Protein AF-A0A6V7I519-F1 (afdb_monomer)

Organism: NCBI:txid1563983

Nearest PDB structures (foldseek):
  7r7e-assembly2_B  TM=8.269E-01  e=6.098E-03  Picosynechococcus sp. PCC 7002
  7r7g-assembly1_A  TM=7.956E-01  e=5.687E-03  Picosynechococcus sp. PCC 7002
  7r7f-assembly2_B  TM=7.857E-01  e=5.687E-03  Picosynechococcus sp. PCC 7002
  3kxw-assembly1_A  TM=8.031E-01  e=4.611E-02  Legionella pneumophila subsp. pneumophila str. Philadelphia 1
  8hd4-assembly1_A  TM=7.883E-01  e=8.058E-02  Mycobacterium tuberculosis H37Rv

pLDDT: mean 76.57, std 15.51, range [37.88, 93.44]

Mean predicted aligned error: 10.06 Å

InterPro domains:
  IPR045851 AMP-binding enzyme domain superfamily [G3DSA:3.30.300.30] (1-59)
  IPR056881 Meiotically up-regulated gene 62 protein-like, alpha-beta domain [PF24919] (4-70)

Secondary structure (DSSP, 8-state):
--HHHHHHHHHHHHHH-----EEEE--TT-SPBPTTSSB-HHHHHHHHHTT-S--SEEEE-HHHHTTTS--------

Foldseek 3Di:
DCVVVVVVQVVCCVPPVDGDQKDFAADPPLFDADPVGHGPVVVNVVCVVVVVRDGPDMDGDVVVVVVPDDPDDDDDD

Solvent-accessible surface area (backbone atoms only — not comparable to full-atom values): 4962 Å² total; per-residue (Å²): 137,64,67,66,55,56,51,52,53,52,48,42,33,74,76,67,72,47,79,62,67,67,48,76,39,58,57,88,86,66,66,49,59,39,99,85,72,44,75,31,61,72,60,43,52,48,30,47,76,71,63,72,49,69,57,74,44,76,46,73,41,58,93,58,46,68,83,72,55,76,75,79,80,80,80,84,127

Radius of gyration: 16.64 Å; Cα contacts (8 Å, |Δi|>4): 62; chains: 1; bounding box: 30×47×38 Å

Sequence (77 aa):
SFQWMSRVLQAVDSIHAVGIYCLALVPPNYLPKTPLGGIHLSETKRRFLEGTLHPANVLLCPHTCVTNLPKPREVHS

Structure (mmCIF, N/CA/C/O backbone):
data_AF-A0A6V7I519-F1
#
_entry.id   AF-A0A6V7I519-F1
#
loop_
_atom_site.group_PDB
_atom_site.id
_atom_site.type_symbol
_atom_site.label_atom_id
_atom_site.label_alt_id
_atom_site.label_comp_id
_atom_site.label_asym_id
_atom_site.label_entity_id
_atom_site.label_seq_id
_atom_site.pdbx_PDB_ins_code
_atom_site.Cartn_x
_atom_site.Cartn_y
_atom_site.Cartn_z
_atom_site.occupancy
_atom_site.B_iso_or_equiv
_atom_site.auth_seq_id
_atom_site.auth_comp_id
_atom_site.auth_asym_id
_atom_site.auth_atom_id
_atom_site.pdbx_PDB_model_num
ATOM 1 N N . SER A 1 1 ? -3.689 8.590 -18.196 1.00 51.72 1 SER A N 1
ATOM 2 C CA . SER A 1 1 ? -2.222 8.442 -18.284 1.00 51.72 1 SER A CA 1
ATOM 3 C C . SER A 1 1 ? -1.713 7.865 -16.969 1.00 51.72 1 SER A C 1
ATOM 5 O O . SER A 1 1 ? -1.835 8.528 -15.949 1.00 51.72 1 SER A O 1
ATOM 7 N N . PHE A 1 2 ? -1.222 6.621 -16.971 1.00 64.06 2 PHE A N 1
ATOM 8 C CA . PHE A 1 2 ? -0.724 5.897 -15.783 1.00 64.06 2 PHE A CA 1
ATOM 9 C C . PHE A 1 2 ? 0.803 5.720 -15.812 1.00 64.06 2 PHE A C 1
ATOM 11 O O . PHE 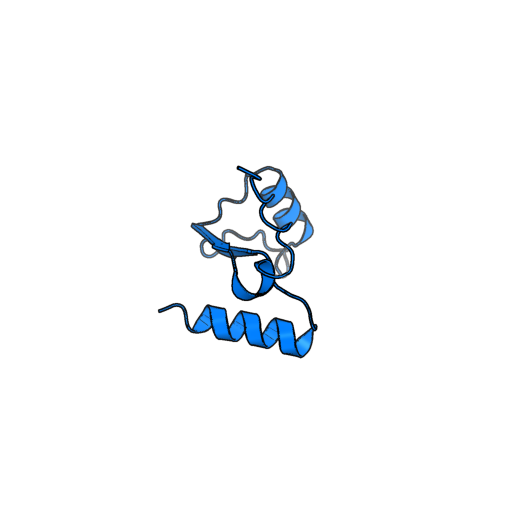A 1 2 ? 1.348 4.832 -15.170 1.00 64.06 2 PHE A O 1
ATOM 18 N N . GLN A 1 3 ? 1.512 6.575 -16.554 1.00 74.19 3 GLN A N 1
ATOM 19 C CA . GLN A 1 3 ? 2.970 6.498 -16.722 1.00 74.19 3 GLN A CA 1
ATOM 20 C C . GLN A 1 3 ? 3.730 6.560 -15.384 1.00 74.19 3 GLN A C 1
ATOM 22 O O . GLN A 1 3 ? 4.797 5.968 -15.249 1.00 74.19 3 GLN A O 1
ATOM 27 N N . TRP A 1 4 ? 3.168 7.230 -14.371 1.00 82.00 4 TRP A N 1
ATOM 28 C CA . TRP A 1 4 ? 3.726 7.249 -13.016 1.00 82.00 4 TRP A CA 1
ATOM 29 C C . TRP A 1 4 ? 3.750 5.850 -12.381 1.00 82.00 4 TRP A C 1
ATOM 31 O O . TRP A 1 4 ? 4.718 5.509 -11.712 1.00 82.00 4 TRP A O 1
ATOM 41 N N . MET A 1 5 ? 2.727 5.025 -12.633 1.00 78.56 5 MET A N 1
ATOM 42 C CA . MET A 1 5 ? 2.603 3.683 -12.065 1.00 78.56 5 MET A CA 1
ATOM 43 C C . MET A 1 5 ? 3.705 2.774 -12.604 1.00 78.56 5 MET A C 1
ATOM 45 O O . MET A 1 5 ? 4.381 2.115 -11.823 1.00 78.56 5 MET A O 1
ATOM 49 N N . SER A 1 6 ? 3.956 2.805 -13.918 1.00 80.50 6 SER A N 1
ATOM 50 C CA . SER A 1 6 ? 5.050 2.039 -14.528 1.00 80.50 6 SER A CA 1
ATOM 51 C C . SER A 1 6 ? 6.411 2.424 -13.949 1.00 80.50 6 SER A C 1
ATOM 53 O O . SER A 1 6 ? 7.220 1.547 -13.668 1.00 80.50 6 SER A O 1
ATOM 55 N N . ARG A 1 7 ? 6.647 3.720 -13.701 1.00 83.50 7 ARG A N 1
ATOM 56 C CA . ARG A 1 7 ? 7.892 4.197 -13.075 1.00 83.50 7 ARG A CA 1
ATOM 57 C C . ARG A 1 7 ? 8.036 3.718 -11.631 1.00 83.50 7 ARG A C 1
ATOM 59 O O . ARG A 1 7 ? 9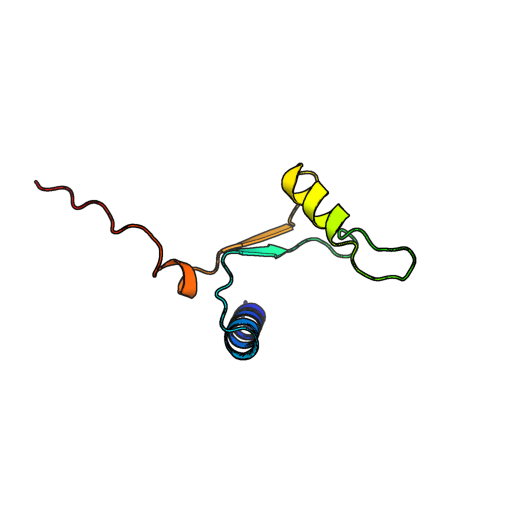.123 3.309 -11.246 1.00 83.50 7 ARG A O 1
ATOM 66 N N . VAL A 1 8 ? 6.956 3.747 -10.847 1.00 84.31 8 VAL A N 1
ATOM 67 C CA . VAL A 1 8 ? 6.959 3.249 -9.459 1.00 84.31 8 VAL A CA 1
ATOM 68 C C . VAL A 1 8 ? 7.225 1.745 -9.422 1.00 84.31 8 VAL A C 1
ATOM 70 O O . VAL A 1 8 ? 8.068 1.304 -8.649 1.00 84.31 8 VAL A O 1
ATOM 73 N N . LEU A 1 9 ? 6.560 0.969 -10.282 1.00 82.12 9 LEU A N 1
ATOM 74 C CA . LEU A 1 9 ? 6.758 -0.480 -10.364 1.00 82.12 9 LEU A CA 1
ATOM 75 C C . LEU A 1 9 ? 8.197 -0.834 -10.743 1.00 82.12 9 LEU A C 1
ATOM 77 O O . LEU A 1 9 ? 8.823 -1.632 -10.055 1.00 82.12 9 LEU A O 1
ATOM 81 N N . GLN A 1 10 ? 8.737 -0.195 -11.784 1.00 82.38 10 GLN A N 1
ATOM 82 C CA . GLN A 1 10 ? 10.120 -0.406 -12.216 1.00 82.38 10 GLN A CA 1
ATOM 83 C C . GLN A 1 10 ? 11.134 -0.008 -11.136 1.00 82.38 10 GLN A C 1
ATOM 85 O O . GLN A 1 10 ? 12.120 -0.709 -10.939 1.00 82.38 10 GLN A O 1
ATOM 90 N N . ALA A 1 11 ? 10.899 1.092 -10.413 1.00 86.44 11 ALA A N 1
ATOM 91 C CA . ALA A 1 11 ? 11.792 1.525 -9.339 1.00 86.44 11 ALA A CA 1
ATOM 92 C C . ALA A 1 11 ? 11.806 0.537 -8.164 1.00 86.44 11 ALA A C 1
ATOM 94 O O . ALA A 1 11 ? 12.872 0.218 -7.645 1.00 86.44 11 ALA A O 1
ATOM 95 N N . VAL A 1 12 ? 10.640 0.031 -7.750 1.00 85.31 12 VAL A N 1
ATOM 96 C CA . VAL A 1 12 ? 10.550 -0.940 -6.648 1.00 85.31 12 VAL A CA 1
ATOM 97 C C . VAL A 1 12 ? 11.184 -2.272 -7.035 1.00 85.31 12 VAL A C 1
ATOM 99 O O . VAL A 1 12 ? 11.955 -2.819 -6.247 1.00 85.31 12 VAL A O 1
ATOM 102 N N . ASP A 1 13 ? 10.924 -2.750 -8.252 1.00 83.81 13 ASP A N 1
ATOM 103 C CA . ASP A 1 13 ? 11.567 -3.947 -8.792 1.00 83.81 13 ASP A CA 1
ATOM 104 C C . ASP A 1 13 ? 13.096 -3.778 -8.840 1.00 83.81 13 ASP A C 1
ATOM 106 O O . ASP A 1 13 ? 13.833 -4.609 -8.322 1.00 83.81 13 ASP A 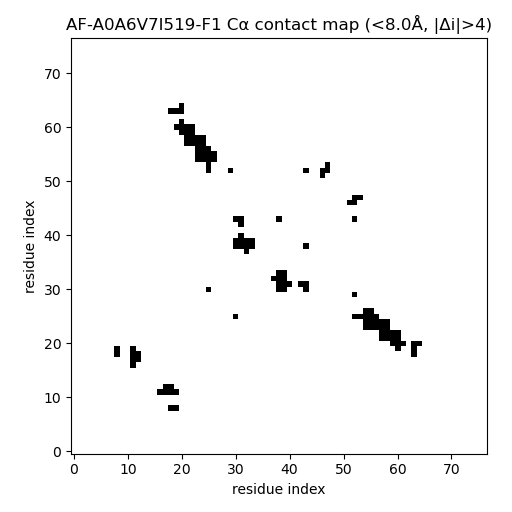O 1
ATOM 110 N N . SER A 1 14 ? 13.594 -2.639 -9.329 1.00 86.44 14 SER A N 1
ATOM 111 C CA . SER A 1 14 ? 15.036 -2.396 -9.438 1.00 86.44 14 SER A CA 1
ATOM 112 C C . SER A 1 14 ? 15.757 -2.205 -8.095 1.00 86.44 14 SER A C 1
ATOM 114 O O . SER A 1 14 ? 16.939 -2.534 -8.013 1.00 86.44 14 SER A O 1
ATOM 116 N N . ILE A 1 15 ? 15.113 -1.627 -7.073 1.00 89.06 15 ILE A N 1
ATOM 117 C CA . ILE A 1 15 ? 15.756 -1.319 -5.777 1.00 89.06 15 ILE A CA 1
ATOM 118 C C . ILE A 1 15 ? 15.634 -2.494 -4.806 1.00 89.06 15 ILE A C 1
ATOM 120 O O . ILE A 1 15 ? 16.569 -2.793 -4.064 1.00 89.06 15 ILE A O 1
ATOM 124 N N . HIS A 1 16 ? 14.468 -3.134 -4.781 1.00 84.69 16 HIS A N 1
ATOM 125 C CA . HIS A 1 16 ? 14.121 -4.126 -3.769 1.00 84.69 16 HIS A CA 1
ATOM 126 C C . HIS A 1 16 ? 13.968 -5.542 -4.338 1.00 84.69 16 HIS A C 1
ATOM 128 O O . HIS A 1 16 ? 13.881 -6.475 -3.545 1.00 84.69 16 HIS A O 1
ATOM 134 N N . ALA A 1 17 ? 13.943 -5.717 -5.669 1.00 80.12 17 ALA A N 1
ATOM 135 C CA . ALA A 1 17 ? 13.689 -6.996 -6.345 1.00 80.12 17 ALA A CA 1
ATOM 136 C C . ALA A 1 17 ? 12.388 -7.678 -5.879 1.00 80.12 17 ALA A C 1
ATOM 138 O O . ALA A 1 17 ? 12.307 -8.903 -5.775 1.00 80.12 17 ALA A O 1
ATOM 139 N N . VAL A 1 18 ? 11.364 -6.874 -5.564 1.00 80.56 18 VAL A N 1
ATOM 140 C CA . VAL A 1 18 ? 10.044 -7.349 -5.129 1.00 80.56 18 VAL A CA 1
ATOM 141 C C . VAL A 1 18 ? 8.948 -6.888 -6.082 1.00 80.56 18 VAL A C 1
ATOM 143 O O . VAL A 1 18 ? 8.909 -5.736 -6.513 1.00 80.56 18 VAL A O 1
ATOM 146 N N . GLY A 1 19 ? 8.003 -7.788 -6.353 1.00 77.81 19 GLY A N 1
ATOM 147 C CA . GLY A 1 19 ? 6.799 -7.473 -7.112 1.00 77.81 19 GLY A CA 1
ATOM 148 C C . GLY A 1 19 ? 5.751 -6.774 -6.247 1.00 77.81 19 GLY A C 1
ATOM 149 O O . GLY A 1 19 ? 5.445 -7.214 -5.138 1.00 77.81 19 GLY A O 1
ATOM 150 N N . ILE A 1 20 ? 5.150 -5.705 -6.769 1.00 80.25 20 ILE A N 1
ATOM 151 C CA . ILE A 1 20 ? 3.999 -5.061 -6.129 1.00 80.25 20 ILE A CA 1
ATOM 152 C C . ILE A 1 20 ? 2.723 -5.793 -6.548 1.00 80.25 20 ILE A C 1
ATOM 154 O O . ILE A 1 20 ? 2.423 -5.911 -7.735 1.00 80.25 20 ILE A O 1
ATOM 158 N N . TYR A 1 21 ? 1.954 -6.256 -5.563 1.00 80.12 21 TYR A N 1
ATOM 159 C CA . TYR A 1 21 ? 0.663 -6.909 -5.790 1.00 80.12 21 TYR A CA 1
ATOM 160 C C . TYR A 1 21 ? -0.459 -5.889 -6.038 1.00 80.12 21 TYR A C 1
ATOM 162 O O . TYR A 1 21 ? -1.210 -5.975 -7.011 1.00 80.12 21 TYR A O 1
ATOM 170 N N . CYS A 1 22 ? -0.553 -4.882 -5.169 1.00 82.50 22 CYS A N 1
ATOM 171 C CA . CYS A 1 22 ? -1.577 -3.850 -5.242 1.00 82.50 22 CYS A CA 1
ATOM 172 C C . CYS A 1 22 ? -1.047 -2.497 -4.759 1.00 82.50 22 CYS A C 1
ATOM 174 O O . CYS A 1 22 ? -0.264 -2.427 -3.810 1.00 82.50 22 CYS A O 1
ATOM 176 N N . LEU A 1 23 ? -1.535 -1.421 -5.370 1.00 83.81 23 LEU A N 1
ATOM 177 C CA . LEU A 1 23 ? -1.322 -0.046 -4.928 1.00 83.81 23 LEU A CA 1
ATOM 178 C C . LEU A 1 23 ? -2.667 0.552 -4.510 1.00 83.81 23 LEU A C 1
ATOM 180 O O . LEU A 1 23 ? -3.551 0.743 -5.344 1.00 83.81 23 LEU A O 1
ATOM 184 N N . ALA A 1 24 ? -2.824 0.852 -3.222 1.00 86.06 24 ALA A N 1
ATOM 185 C CA . ALA A 1 24 ? -3.987 1.561 -2.702 1.00 86.06 24 ALA A CA 1
ATOM 186 C C . ALA A 1 24 ? -3.707 3.070 -2.681 1.00 86.06 24 ALA A C 1
ATOM 188 O O . ALA A 1 24 ? -2.818 3.544 -1.974 1.00 86.06 24 ALA A O 1
ATOM 189 N N . LEU A 1 25 ? -4.472 3.824 -3.462 1.00 85.38 25 LEU A N 1
ATOM 190 C CA . LEU A 1 25 ? -4.445 5.280 -3.488 1.00 85.38 25 LEU A CA 1
ATOM 191 C C . LEU A 1 25 ? -5.470 5.807 -2.497 1.00 85.38 25 LEU A C 1
ATOM 193 O O . LEU A 1 25 ? -6.628 5.406 -2.535 1.00 85.38 25 LEU A O 1
ATOM 197 N N . VAL A 1 26 ? -5.061 6.735 -1.642 1.00 87.50 26 VAL A N 1
ATOM 198 C CA . VAL A 1 26 ? -5.945 7.430 -0.703 1.00 87.50 26 VAL A CA 1
ATOM 199 C C . VAL A 1 26 ? -5.963 8.928 -1.012 1.00 87.50 26 VAL A C 1
ATOM 201 O O . VAL A 1 26 ? -5.001 9.437 -1.597 1.00 87.50 26 VAL A O 1
ATOM 204 N N . PRO A 1 27 ? -7.027 9.654 -0.632 1.00 85.12 27 PRO A N 1
ATOM 205 C CA . PRO A 1 27 ? -7.060 11.103 -0.770 1.00 85.12 27 PRO A CA 1
ATOM 206 C C . PRO A 1 27 ? -5.911 11.801 -0.012 1.00 85.12 27 PRO A C 1
ATOM 208 O O . PRO A 1 27 ? -5.349 11.247 0.942 1.00 85.12 27 PRO A O 1
ATOM 211 N N . PRO A 1 28 ? -5.571 13.048 -0.380 1.00 84.38 28 PRO A N 1
ATOM 212 C CA . PRO A 1 28 ? -4.646 13.861 0.400 1.00 84.38 28 PRO A CA 1
ATOM 213 C C . PRO A 1 28 ? -5.090 13.955 1.866 1.00 84.38 28 PRO A C 1
ATOM 215 O O . PRO A 1 28 ? -6.273 14.114 2.154 1.00 84.38 28 PRO A O 1
ATOM 218 N N . ASN A 1 29 ? -4.136 13.876 2.797 1.00 83.94 29 ASN A N 1
ATOM 219 C CA . ASN A 1 29 ? -4.365 13.938 4.250 1.00 83.94 29 ASN A CA 1
ATOM 220 C C . ASN A 1 29 ? -5.202 12.799 4.862 1.00 83.94 29 ASN A C 1
ATOM 222 O O . ASN A 1 29 ? -5.529 12.873 6.042 1.00 83.94 29 ASN A O 1
ATOM 226 N N . TYR A 1 30 ? -5.490 11.730 4.116 1.00 84.69 30 TYR A N 1
ATOM 227 C CA . TYR A 1 30 ? -6.206 10.570 4.659 1.00 84.69 30 TYR A CA 1
ATOM 228 C C . TYR A 1 30 ? -5.303 9.592 5.425 1.00 84.69 30 TYR A C 1
ATOM 230 O O . TYR A 1 30 ? -5.783 8.802 6.237 1.00 84.69 30 TYR A O 1
ATOM 238 N N . LEU A 1 31 ? -3.988 9.637 5.180 1.00 88.25 31 LEU A N 1
ATOM 239 C CA . LEU A 1 31 ? -3.033 8.832 5.935 1.00 88.25 31 LEU A CA 1
ATOM 240 C C . LEU A 1 31 ? -2.829 9.430 7.331 1.00 88.25 31 LEU A C 1
ATOM 242 O O . LEU A 1 31 ? -2.527 10.624 7.435 1.00 88.25 31 LEU A O 1
ATOM 246 N N . PRO A 1 32 ? -2.944 8.620 8.397 1.00 87.88 32 PRO A N 1
ATOM 247 C CA . PRO A 1 32 ? -2.654 9.066 9.750 1.00 87.88 32 PRO A CA 1
ATOM 248 C C . PRO A 1 32 ? -1.193 9.516 9.831 1.00 87.88 32 PRO A C 1
ATOM 250 O O . PRO A 1 32 ? -0.283 8.802 9.402 1.00 87.88 32 PRO A O 1
ATOM 253 N N . LYS A 1 33 ? -0.971 10.718 10.364 1.00 91.88 33 LYS A N 1
ATOM 254 C CA . LYS A 1 33 ? 0.364 11.295 10.542 1.00 91.88 33 LYS A CA 1
ATOM 255 C C . LYS A 1 33 ? 0.793 11.177 11.999 1.00 91.88 33 LYS A C 1
ATOM 257 O O . LYS A 1 33 ? -0.034 11.262 12.904 1.00 91.88 33 LYS A O 1
ATOM 262 N N . THR A 1 34 ? 2.082 10.981 12.229 1.00 90.69 34 THR A N 1
ATOM 263 C CA . THR A 1 34 ? 2.682 11.112 13.555 1.00 90.69 34 THR A CA 1
ATOM 264 C C . THR A 1 34 ? 2.768 12.596 13.934 1.00 90.69 34 THR A C 1
ATOM 266 O O . THR A 1 34 ? 2.751 13.454 13.047 1.00 90.69 34 THR A O 1
ATOM 269 N N . PRO A 1 35 ? 2.919 12.935 15.228 1.00 88.12 35 PRO A N 1
ATOM 270 C CA . PRO A 1 35 ? 3.113 14.325 15.659 1.00 88.12 35 PRO A CA 1
ATOM 271 C C . PRO A 1 35 ? 4.337 15.005 15.021 1.00 88.12 35 PRO A C 1
ATOM 273 O O . PRO A 1 35 ? 4.398 16.224 14.947 1.00 88.12 35 PRO A O 1
ATOM 276 N N . LEU A 1 36 ? 5.291 14.212 14.520 1.00 90.50 36 LEU A N 1
ATOM 277 C CA . LEU A 1 36 ? 6.501 14.666 13.831 1.00 90.50 36 LEU A CA 1
ATOM 278 C C . LEU A 1 36 ? 6.304 14.801 12.304 1.00 90.50 36 LEU A C 1
ATOM 280 O O . LEU A 1 36 ? 7.261 15.045 11.577 1.00 90.50 36 LEU A O 1
ATOM 284 N N . GLY A 1 37 ? 5.081 14.614 11.795 1.00 86.44 37 GLY A N 1
ATOM 285 C CA . GLY A 1 37 ? 4.732 14.789 10.380 1.00 86.44 37 GLY A CA 1
ATOM 286 C C . GLY A 1 37 ? 4.971 13.573 9.476 1.00 86.44 37 GLY A C 1
ATOM 287 O O . GLY A 1 37 ? 4.600 13.613 8.303 1.00 86.44 37 GLY A O 1
ATOM 288 N N . GLY A 1 38 ? 5.538 12.481 9.999 1.00 91.00 38 GLY A N 1
ATOM 289 C CA . GLY A 1 38 ? 5.698 11.217 9.270 1.00 91.00 38 GLY A CA 1
ATOM 290 C C . GLY A 1 38 ? 4.383 10.443 9.136 1.00 91.00 38 GLY A C 1
ATOM 291 O O . GLY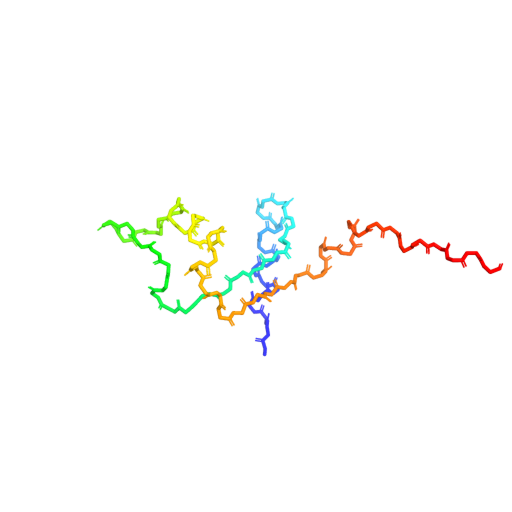 A 1 38 ? 3.413 10.731 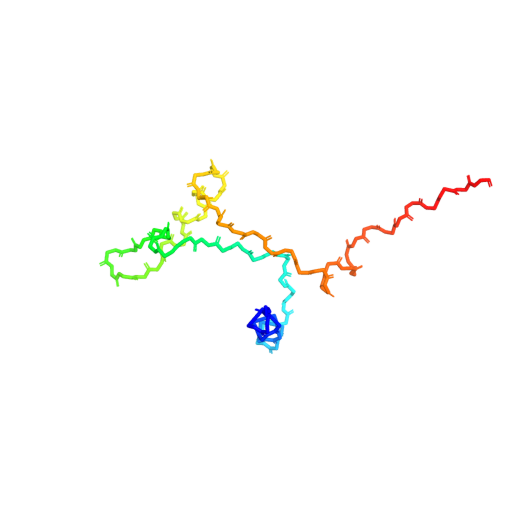9.828 1.00 91.00 38 GLY A O 1
ATOM 292 N N . ILE A 1 39 ? 4.326 9.430 8.269 1.00 91.44 39 ILE A N 1
ATOM 293 C CA . ILE A 1 39 ? 3.148 8.551 8.167 1.00 91.44 39 ILE A CA 1
ATOM 294 C C . ILE A 1 39 ? 3.178 7.532 9.309 1.00 91.44 39 ILE A C 1
ATOM 296 O O . ILE A 1 39 ? 4.167 6.825 9.504 1.00 91.44 39 ILE A O 1
ATOM 300 N N . HIS A 1 40 ? 2.076 7.415 10.046 1.00 93.44 40 HIS A N 1
ATOM 301 C CA . HIS A 1 40 ? 1.943 6.454 11.133 1.00 93.44 40 HIS A CA 1
ATOM 302 C C . HIS A 1 40 ? 1.606 5.057 10.588 1.00 93.44 40 HIS A C 1
ATOM 304 O O . HIS A 1 40 ? 0.449 4.643 10.567 1.00 93.44 40 HIS A O 1
ATOM 310 N N . LEU A 1 41 ? 2.629 4.295 10.189 1.00 90.06 41 LEU A N 1
ATOM 311 C CA . LEU A 1 41 ? 2.477 2.984 9.534 1.00 90.06 41 LEU A CA 1
ATOM 312 C C . LEU A 1 41 ? 1.570 2.001 10.294 1.00 90.06 41 LEU A C 1
ATOM 314 O O . LEU A 1 41 ? 0.697 1.389 9.680 1.00 90.06 41 LEU A O 1
ATOM 318 N N . SER A 1 42 ? 1.730 1.872 11.616 1.00 90.75 42 SER A N 1
ATOM 319 C CA . SER A 1 42 ? 0.924 0.939 12.422 1.00 90.75 42 SER A CA 1
ATOM 320 C C . SER A 1 42 ? -0.568 1.276 12.397 1.00 90.75 42 SER A C 1
ATOM 322 O O . SER A 1 42 ? -1.403 0.390 12.249 1.00 90.75 42 SER A O 1
ATOM 324 N N . GLU 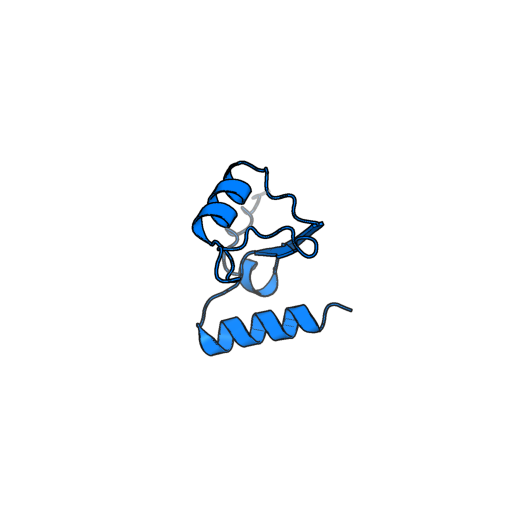A 1 43 ? -0.897 2.565 12.479 1.00 90.25 43 GLU A N 1
ATOM 325 C CA . GLU A 1 43 ? -2.267 3.068 12.448 1.00 90.25 43 GLU A CA 1
ATOM 326 C C . GLU A 1 43 ? -2.853 2.964 11.037 1.00 90.25 43 GLU A C 1
ATOM 328 O O . GLU A 1 43 ? -3.990 2.528 10.877 1.00 90.25 43 GLU A O 1
ATOM 333 N N . THR A 1 44 ? -2.068 3.268 9.996 1.00 91.38 44 THR A N 1
ATOM 334 C CA . THR A 1 44 ? -2.477 3.051 8.600 1.00 91.38 44 THR A CA 1
ATOM 335 C C . THR A 1 44 ? -2.821 1.583 8.355 1.00 91.38 44 THR A C 1
ATOM 337 O O . THR A 1 44 ? -3.871 1.286 7.788 1.00 91.38 44 THR A O 1
ATOM 340 N N . LYS A 1 45 ? -1.965 0.657 8.810 1.00 89.12 45 LYS A N 1
ATOM 341 C CA . LYS A 1 45 ? -2.194 -0.787 8.676 1.00 89.12 45 LYS A CA 1
ATOM 342 C C . LYS A 1 45 ? -3.456 -1.216 9.419 1.00 89.12 45 LYS A C 1
ATOM 344 O O . LYS A 1 45 ? -4.259 -1.952 8.854 1.00 89.12 45 LYS A O 1
ATOM 349 N N . ARG A 1 46 ? -3.644 -0.742 10.653 1.00 91.62 46 ARG A N 1
ATOM 350 C CA . ARG A 1 46 ? -4.838 -1.028 11.457 1.00 91.62 46 ARG A CA 1
ATOM 351 C C . ARG A 1 46 ? -6.109 -0.570 10.738 1.00 91.62 46 ARG A C 1
ATOM 353 O O . ARG A 1 46 ? -6.988 -1.388 10.503 1.00 91.62 46 ARG A O 1
ATOM 360 N N . ARG A 1 47 ? -6.160 0.688 10.288 1.00 89.25 47 ARG A N 1
ATOM 361 C CA . ARG A 1 47 ? -7.315 1.236 9.554 1.00 89.25 47 ARG A CA 1
ATOM 362 C C . ARG A 1 47 ? -7.593 0.507 8.245 1.00 89.25 47 ARG A C 1
ATOM 364 O O . ARG A 1 47 ? -8.748 0.321 7.881 1.00 89.25 47 ARG A O 1
ATOM 371 N N . PHE A 1 48 ? -6.548 0.091 7.532 1.00 86.62 48 PHE A N 1
ATOM 372 C CA . PHE A 1 48 ? -6.702 -0.704 6.317 1.00 86.62 48 PHE A CA 1
ATOM 373 C C . PHE A 1 48 ? -7.340 -2.068 6.605 1.00 86.62 48 PHE A C 1
ATOM 375 O O . PHE A 1 48 ? -8.287 -2.446 5.923 1.00 86.62 48 PHE A O 1
ATOM 382 N N . LEU A 1 49 ? -6.871 -2.778 7.636 1.00 87.44 49 LEU A N 1
ATOM 383 C CA . LEU A 1 49 ? -7.425 -4.078 8.035 1.00 87.44 49 LEU A CA 1
ATOM 384 C C . LEU A 1 49 ? -8.845 -3.968 8.608 1.00 87.44 49 LEU A C 1
ATOM 386 O O . LEU A 1 49 ? -9.662 -4.854 8.387 1.00 87.44 49 LEU A O 1
ATOM 390 N N . GLU A 1 50 ? -9.147 -2.875 9.308 1.00 91.00 50 GLU A N 1
ATOM 391 C CA . GLU A 1 50 ? -10.487 -2.569 9.825 1.00 91.00 50 GLU A CA 1
ATOM 392 C C . GLU A 1 50 ? -11.448 -2.044 8.744 1.00 91.00 50 GLU A C 1
ATOM 394 O O . GLU A 1 50 ? -12.625 -1.830 9.024 1.00 91.00 50 GLU A O 1
ATOM 399 N N . GLY A 1 51 ? -10.967 -1.794 7.520 1.00 83.00 51 GLY A N 1
ATOM 400 C CA . GLY A 1 51 ? -11.772 -1.226 6.434 1.00 83.00 51 GLY A CA 1
ATOM 401 C C . GLY A 1 51 ? -12.155 0.248 6.629 1.00 83.00 51 GLY A C 1
ATOM 402 O O . GLY A 1 51 ? -12.988 0.767 5.890 1.00 83.00 51 GLY A O 1
ATOM 403 N N . THR A 1 52 ? -11.551 0.937 7.600 1.00 85.50 52 THR A N 1
ATOM 404 C CA . THR A 1 52 ? -11.774 2.368 7.881 1.00 85.50 52 THR A CA 1
ATOM 405 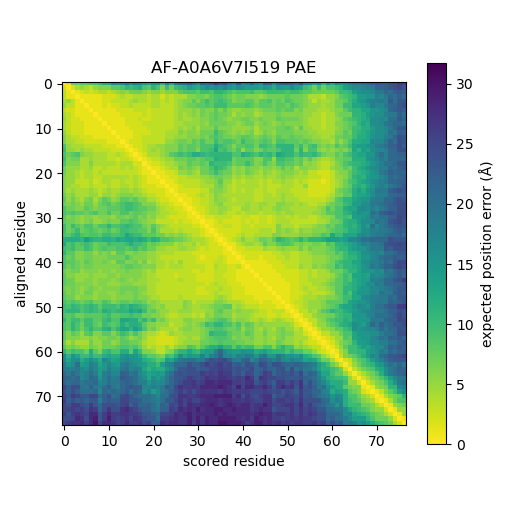C C . THR A 1 52 ? -10.826 3.281 7.098 1.00 85.50 52 THR A C 1
ATOM 407 O O . THR A 1 52 ? -11.009 4.499 7.055 1.00 85.50 52 THR A O 1
ATOM 410 N N . LEU A 1 53 ? -9.810 2.711 6.441 1.00 83.44 53 LEU A N 1
ATOM 411 C CA . LEU A 1 53 ? -9.021 3.403 5.428 1.00 83.44 53 LEU A CA 1
ATOM 412 C C . LEU A 1 53 ? -9.746 3.261 4.089 1.00 83.44 53 LEU A C 1
ATOM 414 O O . LEU A 1 53 ? -9.662 2.210 3.471 1.00 83.44 53 LEU A O 1
ATOM 418 N N . HIS A 1 54 ? -10.456 4.297 3.648 1.00 78.69 54 HIS A N 1
ATOM 419 C CA . HIS A 1 54 ? -11.165 4.296 2.367 1.00 78.69 54 HIS A CA 1
ATOM 420 C C . HIS A 1 54 ? -10.194 4.608 1.210 1.00 78.69 54 HIS A C 1
ATOM 422 O O . HIS A 1 54 ? -9.844 5.780 1.021 1.00 78.69 54 HIS A O 1
ATOM 428 N N . PRO A 1 55 ? -9.716 3.612 0.431 1.00 78.31 55 PRO A N 1
ATOM 429 C CA . PRO A 1 55 ? -8.924 3.896 -0.755 1.00 78.31 55 PRO A CA 1
ATOM 430 C C . PRO A 1 55 ? -9.812 4.559 -1.810 1.00 78.31 55 PRO A C 1
ATOM 432 O O . PRO A 1 55 ? -10.900 4.083 -2.118 1.00 78.31 55 PRO A O 1
ATOM 435 N N . ALA A 1 56 ? -9.324 5.649 -2.393 1.00 79.25 56 ALA A N 1
ATOM 436 C CA . ALA A 1 56 ? -9.941 6.275 -3.552 1.00 79.25 56 ALA A CA 1
ATOM 437 C C . ALA A 1 56 ? -9.864 5.362 -4.782 1.00 79.25 56 ALA A C 1
ATOM 439 O O . ALA A 1 56 ? -10.798 5.327 -5.570 1.00 79.25 56 ALA A O 1
ATOM 440 N N . ASN A 1 57 ? -8.757 4.631 -4.948 1.00 75.38 57 ASN A N 1
ATOM 441 C CA . ASN A 1 57 ? -8.563 3.677 -6.039 1.00 75.38 57 ASN A CA 1
ATOM 442 C C . ASN A 1 57 ? -7.606 2.566 -5.601 1.00 75.38 57 ASN A C 1
ATOM 444 O O . ASN A 1 57 ? -6.587 2.846 -4.972 1.00 75.38 57 ASN A O 1
ATOM 448 N N . VAL A 1 58 ? -7.886 1.320 -5.979 1.00 79.50 58 VAL A N 1
ATOM 449 C CA . VAL A 1 58 ? -6.949 0.200 -5.817 1.00 79.50 58 VAL A CA 1
ATOM 450 C C . VAL A 1 58 ? -6.505 -0.250 -7.200 1.00 79.50 58 VAL A C 1
ATOM 452 O O . VAL A 1 58 ? -7.315 -0.692 -8.011 1.00 79.50 58 VAL A O 1
ATOM 455 N N . LEU A 1 59 ? -5.214 -0.110 -7.477 1.00 79.94 59 LEU A N 1
ATOM 456 C CA . LEU A 1 59 ? -4.604 -0.526 -8.731 1.00 79.94 59 LEU A CA 1
ATOM 457 C C . LEU A 1 59 ? -3.947 -1.888 -8.522 1.00 79.94 59 LEU A C 1
ATOM 459 O O . LEU A 1 59 ? -2.963 -2.016 -7.790 1.00 79.94 59 LEU A O 1
ATOM 463 N N . LEU A 1 60 ? -4.503 -2.910 -9.162 1.00 75.69 60 LEU A N 1
ATOM 464 C CA . LEU A 1 60 ? -3.874 -4.222 -9.269 1.00 75.69 60 LEU A CA 1
ATOM 465 C C . LEU A 1 60 ? -2.838 -4.161 -10.391 1.00 75.69 60 LEU A C 1
ATOM 467 O O . LEU A 1 60 ? -3.113 -3.606 -11.455 1.00 75.69 60 LEU A O 1
ATOM 471 N N . CYS A 1 61 ? -1.643 -4.698 -10.151 1.00 67.06 61 CYS A N 1
ATOM 472 C CA . CYS A 1 61 ? -0.536 -4.642 -11.106 1.00 67.06 61 CYS A CA 1
ATOM 473 C C . CYS A 1 61 ? -0.318 -6.035 -11.728 1.00 67.06 61 CYS A C 1
ATOM 475 O O . CYS A 1 61 ? 0.521 -6.800 -11.253 1.00 67.06 61 CYS A O 1
ATOM 477 N N . PRO A 1 62 ? -1.068 -6.403 -12.788 1.00 57.09 62 PRO A N 1
ATOM 478 C CA . PRO A 1 62 ? -1.098 -7.774 -13.297 1.00 57.09 62 PRO A CA 1
ATOM 479 C C . PRO A 1 62 ? 0.229 -8.248 -13.901 1.00 57.09 62 PRO A C 1
ATOM 481 O O . PRO A 1 62 ? 0.473 -9.449 -13.916 1.00 57.09 62 PRO A O 1
ATOM 484 N N . HIS A 1 63 ? 1.120 -7.353 -14.340 1.00 56.97 63 HIS A N 1
ATOM 485 C CA . HIS A 1 63 ? 2.394 -7.753 -14.956 1.00 56.97 63 HIS A CA 1
ATOM 486 C C . HIS A 1 63 ? 3.318 -8.565 -14.023 1.00 56.97 63 HIS A C 1
ATOM 488 O O . HIS A 1 63 ? 4.120 -9.346 -14.524 1.00 56.97 63 HIS A O 1
ATOM 494 N N . THR A 1 64 ? 3.159 -8.466 -12.698 1.00 50.34 64 THR A N 1
ATOM 495 C CA . THR A 1 64 ? 3.835 -9.319 -11.695 1.00 50.34 64 THR A CA 1
ATOM 496 C C . THR A 1 64 ? 2.924 -10.388 -11.075 1.00 50.34 64 THR A C 1
ATOM 498 O O . THR A 1 64 ? 3.420 -11.329 -10.462 1.00 50.34 64 THR A O 1
ATOM 501 N N . CYS A 1 65 ? 1.598 -10.292 -11.236 1.00 45.50 65 CYS A N 1
ATOM 502 C CA . CYS A 1 65 ? 0.641 -11.287 -10.728 1.00 45.50 65 CYS A CA 1
ATOM 503 C C . CYS A 1 65 ? 0.394 -12.454 -11.698 1.00 45.50 65 CYS A C 1
ATOM 505 O O . CYS A 1 65 ? -0.032 -13.521 -11.261 1.00 45.50 65 CYS A O 1
ATOM 507 N N . VAL A 1 66 ? 0.679 -12.292 -12.994 1.00 43.75 66 VAL A N 1
ATOM 508 C CA . VAL A 1 66 ? 0.462 -13.348 -14.003 1.00 43.75 66 VAL A CA 1
ATOM 509 C C . VAL A 1 66 ? 1.346 -14.584 -13.767 1.00 43.75 66 VAL A C 1
ATOM 511 O O . VAL A 1 66 ? 0.954 -15.685 -14.138 1.00 43.75 66 VAL A O 1
ATOM 514 N N . THR A 1 67 ? 2.486 -14.460 -13.082 1.00 46.25 67 THR A N 1
ATOM 515 C CA . THR A 1 67 ? 3.383 -15.596 -12.789 1.00 46.25 67 THR A CA 1
ATOM 516 C C . THR A 1 67 ? 3.020 -16.400 -11.534 1.00 46.25 67 THR A C 1
ATOM 518 O O . THR A 1 67 ? 3.585 -17.472 -11.342 1.00 46.25 67 THR A O 1
ATOM 521 N N . ASN A 1 68 ? 2.076 -15.935 -10.701 1.00 37.88 68 ASN A N 1
ATOM 522 C CA . ASN A 1 68 ? 1.662 -16.619 -9.460 1.00 37.88 68 ASN A CA 1
ATOM 523 C C . ASN A 1 68 ? 0.166 -16.969 -9.401 1.00 37.88 68 ASN A C 1
ATOM 525 O O . ASN A 1 68 ? -0.323 -17.430 -8.369 1.00 37.88 68 ASN A O 1
ATOM 529 N N . LEU A 1 69 ? -0.581 -16.775 -10.490 1.00 38.72 69 LEU A N 1
ATOM 530 C CA .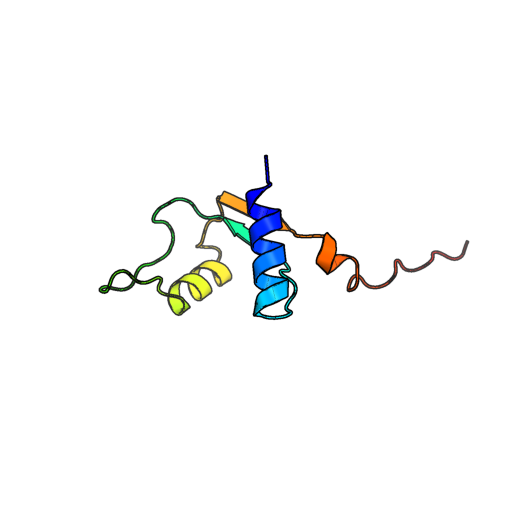 LEU A 1 69 ? -1.921 -17.344 -10.582 1.00 38.72 69 LEU A CA 1
ATOM 531 C C . LEU A 1 69 ? -1.792 -18.869 -10.749 1.00 38.72 69 LEU A C 1
ATOM 533 O O . LEU A 1 69 ? -1.032 -19.317 -11.613 1.00 38.72 69 LEU A O 1
ATOM 537 N N . PRO A 1 70 ? -2.498 -19.687 -9.944 1.00 41.78 70 PRO A N 1
ATOM 538 C CA . PRO A 1 70 ? -2.552 -21.123 -10.181 1.00 41.78 70 PRO A CA 1
ATOM 539 C C . PRO A 1 70 ? -3.046 -21.348 -11.610 1.00 41.78 70 PRO A C 1
ATOM 541 O O . PRO A 1 70 ? -4.000 -20.696 -12.042 1.00 41.78 70 PRO A O 1
ATOM 544 N N . LYS A 1 71 ? -2.363 -22.232 -12.353 1.00 49.75 71 LYS A N 1
ATOM 545 C CA . LYS A 1 71 ? -2.723 -22.564 -13.737 1.00 49.75 71 LYS A CA 1
ATOM 546 C C . LYS A 1 71 ? -4.242 -22.774 -13.822 1.00 49.75 71 LYS A C 1
ATOM 548 O O . LYS A 1 71 ? -4.772 -23.493 -12.967 1.00 49.75 71 LYS A O 1
ATOM 553 N N . PRO A 1 72 ? -4.941 -22.165 -14.800 1.00 52.31 72 PRO A N 1
ATOM 554 C CA . PRO A 1 72 ? -6.356 -22.442 -15.002 1.00 52.31 72 PRO A CA 1
ATOM 555 C C . PRO A 1 72 ? -6.525 -23.959 -15.090 1.00 52.31 72 PRO A C 1
ATOM 557 O O . PRO A 1 72 ? -5.799 -24.630 -15.822 1.00 52.31 72 PRO A O 1
ATOM 560 N N . ARG A 1 73 ? -7.400 -24.512 -14.245 1.00 56.50 73 ARG A N 1
ATOM 561 C CA . ARG A 1 73 ? -7.648 -25.951 -14.202 1.00 56.50 73 ARG A CA 1
ATOM 562 C C . ARG A 1 73 ? -8.225 -26.344 -15.562 1.00 56.50 73 ARG A C 1
ATOM 564 O O . ARG A 1 73 ? -9.336 -25.934 -15.884 1.00 56.50 73 ARG A O 1
ATOM 571 N N . GLU A 1 74 ? -7.451 -27.088 -16.347 1.00 57.47 74 GLU A N 1
ATOM 572 C CA . GLU A 1 74 ? -7.865 -27.569 -17.665 1.00 57.47 74 GLU A CA 1
ATOM 573 C C . GLU A 1 74 ? -9.132 -28.413 -17.506 1.00 57.47 74 GLU A C 1
ATOM 575 O O . GLU A 1 74 ? -9.136 -29.427 -16.801 1.00 57.47 74 GLU A O 1
ATOM 580 N N 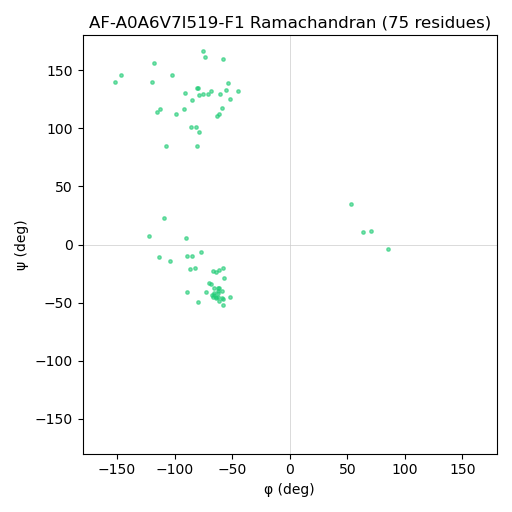. VAL A 1 75 ? -10.226 -27.965 -18.118 1.00 51.91 75 VAL A N 1
ATOM 581 C CA . VAL A 1 75 ? -11.469 -28.729 -18.176 1.00 51.91 75 VAL A CA 1
ATOM 582 C C . VAL A 1 75 ? -11.269 -29.770 -19.274 1.00 51.91 75 VAL A C 1
ATOM 584 O O . VAL A 1 75 ? -11.383 -29.450 -20.453 1.00 51.91 75 VAL A O 1
ATOM 587 N N . HIS A 1 76 ? -10.894 -30.996 -18.898 1.00 52.94 76 HIS A N 1
ATOM 588 C CA . HIS A 1 76 ? -10.926 -32.126 -19.828 1.00 52.94 76 HIS A CA 1
ATOM 589 C C . HIS A 1 76 ? -12.381 -32.325 -20.268 1.00 52.94 76 HIS A C 1
ATOM 591 O O . HIS A 1 76 ? -13.235 -32.639 -19.437 1.00 52.94 76 HIS A O 1
ATOM 597 N N . SER A 1 77 ? -12.646 -32.057 -21.548 1.00 52.16 77 SER A N 1
ATOM 598 C CA . SER A 1 77 ? -13.862 -32.496 -22.244 1.00 52.16 77 SER A CA 1
ATOM 599 C C . SER A 1 77 ? -13.691 -33.922 -22.743 1.00 52.16 77 SER A C 1
ATOM 601 O O . SER A 1 77 ? -12.533 -34.292 -23.045 1.00 52.16 77 SER A O 1
#